Protein AF-A0A109HRP3-F1 (afdb_monomer)

Radius of gyration: 14.74 Å; Cα contacts (8 Å, |Δi|>4): 145; chains: 1; bounding box: 37×23×40 Å

Mean predicted aligned error: 4.8 Å

Secondary structure (DSSP, 8-state):
-----HHHHHGGG--PEEEE---TTS-TTS--HHHHHHHTT-S-EEEE-TT-EEE-SSEEEEEEP---SSTT----S--EEEEEETTEEEE-

Foldseek 3Di:
DPDDDPCLVCLVVDDAAEWADWDPDDDPVADGPQVVVVVVPNVHYHHDYAQDKDDDDFKIKHWHDDDDPPPPPPYRRDTKIWIGGNNDIDID

Solvent-accessible surface area (backbone atoms only — not comparable to full-atom values): 5682 Å² total; per-residue (Å²): 129,90,79,75,50,72,66,67,76,40,46,98,77,54,70,76,43,80,42,41,30,43,76,83,91,79,52,90,88,36,67,53,61,54,61,53,42,39,76,71,66,45,87,46,61,46,64,39,46,72,72,35,67,55,75,56,99,60,37,33,43,32,29,32,80,56,84,77,99,49,88,86,53,93,59,50,62,52,51,28,45,34,40,36,48,80,90,43,78,51,73,89

pLDDT: mean 90.09, std 9.83, range [47.66, 97.88]

Sequence (92 aa):
MPRYTLAERLRNRIGPLVVPHHSAGRRLQDPSLKLMLQALGFEWVIALHEFERIALADWAITALPLLGEHSDLDIQGKAGSHLCIDGRSAGC

Organism: Xanthomonas campestris pv. translucens (NCBI:txid343)

Structure (mmCIF, N/CA/C/O backbone):
data_AF-A0A109HRP3-F1
#
_entry.id   AF-A0A109HRP3-F1
#
loop_
_atom_site.group_PDB
_atom_site.id
_atom_site.type_symbol
_atom_site.label_atom_id
_atom_site.label_alt_id
_atom_site.label_comp_id
_atom_site.label_asym_id
_atom_site.label_entity_id
_atom_site.label_seq_id
_atom_site.pdbx_PDB_ins_code
_atom_site.Cartn_x
_atom_site.Cartn_y
_atom_site.Cartn_z
_atom_site.occupancy
_atom_site.B_iso_or_equiv
_atom_site.auth_seq_id
_atom_site.auth_comp_id
_atom_site.auth_asym_id
_atom_site.auth_atom_id
_atom_site.pdbx_PDB_model_num
ATOM 1 N N . MET A 1 1 ? -23.308 16.655 13.980 1.00 47.66 1 MET A N 1
ATOM 2 C CA . MET A 1 1 ? -23.375 15.848 12.739 1.00 47.66 1 MET A CA 1
ATOM 3 C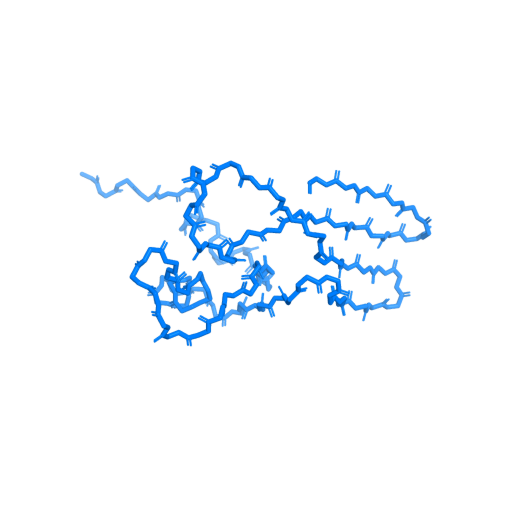 C . MET A 1 1 ? -22.031 15.168 12.544 1.00 47.66 1 MET A C 1
ATOM 5 O O . MET A 1 1 ? -21.039 15.891 12.584 1.00 47.66 1 MET A O 1
ATOM 9 N N . PRO A 1 2 ? -21.952 13.837 12.383 1.00 56.53 2 PRO A N 1
ATOM 10 C CA . PRO A 1 2 ? -20.673 13.190 12.127 1.00 56.53 2 PRO A CA 1
ATOM 11 C C . PRO A 1 2 ? -20.157 13.660 10.763 1.00 56.53 2 PRO A C 1
ATOM 13 O O . PRO A 1 2 ? -20.817 13.499 9.735 1.00 56.53 2 PRO A O 1
ATOM 16 N N . ARG A 1 3 ? -19.009 14.340 10.761 1.00 69.94 3 ARG A N 1
ATOM 17 C CA . ARG A 1 3 ? -18.338 14.781 9.537 1.00 69.94 3 ARG A CA 1
ATOM 18 C C . ARG A 1 3 ? -17.529 13.607 9.003 1.00 69.94 3 ARG A C 1
ATOM 20 O O . ARG A 1 3 ? -16.366 13.465 9.348 1.00 69.94 3 ARG A O 1
ATOM 27 N N . TYR A 1 4 ? -18.159 12.774 8.178 1.00 72.56 4 TYR A N 1
ATOM 28 C CA . TYR A 1 4 ? -17.439 11.743 7.433 1.00 72.56 4 TYR A CA 1
ATOM 29 C C . TYR A 1 4 ? -16.363 12.382 6.556 1.00 72.56 4 TYR A C 1
ATOM 31 O O . TYR A 1 4 ? -16.649 13.330 5.809 1.00 72.56 4 TYR A O 1
ATOM 39 N N . THR A 1 5 ? -15.156 11.837 6.638 1.00 80.94 5 THR A N 1
ATOM 40 C CA . THR A 1 5 ? -14.026 12.168 5.772 1.00 80.94 5 THR A CA 1
ATOM 41 C C . THR A 1 5 ? -14.300 11.725 4.331 1.00 80.94 5 THR A C 1
ATOM 43 O O . THR A 1 5 ? -15.193 10.915 4.058 1.00 80.94 5 THR A O 1
ATOM 46 N N . LEU A 1 6 ? -13.534 12.261 3.376 1.00 79.94 6 LEU A N 1
ATOM 47 C CA . LEU A 1 6 ? -13.649 11.878 1.964 1.00 79.94 6 LEU A CA 1
ATOM 48 C C . LEU A 1 6 ? -13.455 10.365 1.766 1.00 79.94 6 LEU A C 1
ATOM 50 O O . LEU A 1 6 ? -14.219 9.743 1.032 1.00 79.94 6 LEU A O 1
ATOM 54 N N . ALA A 1 7 ? -12.483 9.778 2.469 1.00 80.31 7 ALA A N 1
ATOM 55 C CA . ALA A 1 7 ? -12.188 8.351 2.409 1.00 80.31 7 ALA A CA 1
ATOM 56 C C . ALA A 1 7 ? -13.403 7.500 2.820 1.00 80.31 7 ALA A C 1
ATOM 58 O O . ALA A 1 7 ? -13.763 6.552 2.129 1.00 80.31 7 ALA A O 1
ATOM 59 N N . GLU A 1 8 ? -14.101 7.878 3.892 1.00 81.50 8 GLU A N 1
ATOM 60 C CA . GLU A 1 8 ? -15.295 7.161 4.354 1.00 81.50 8 GLU A CA 1
ATOM 61 C C . GLU A 1 8 ? -16.461 7.275 3.369 1.00 81.50 8 GLU A C 1
ATOM 63 O O . GLU A 1 8 ? -17.165 6.297 3.130 1.00 81.50 8 GLU A O 1
ATOM 68 N N . ARG A 1 9 ? -16.638 8.444 2.740 1.00 88.69 9 ARG A N 1
ATOM 69 C CA . ARG A 1 9 ? -17.682 8.660 1.723 1.00 88.69 9 ARG A CA 1
ATOM 70 C C . ARG A 1 9 ? -17.441 7.861 0.443 1.00 88.69 9 ARG A C 1
ATOM 72 O O . ARG A 1 9 ? -18.400 7.514 -0.242 1.00 88.69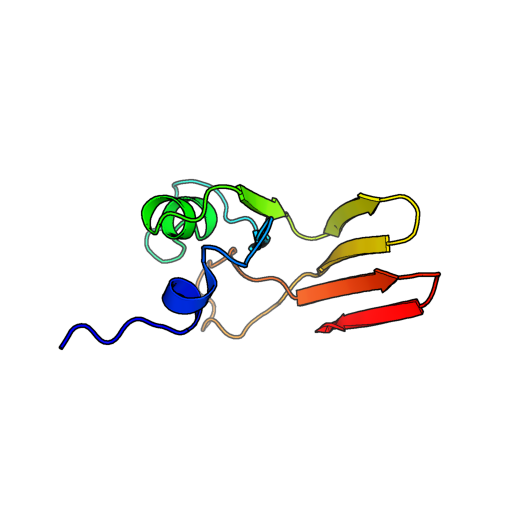 9 ARG A O 1
ATOM 79 N N . LEU A 1 10 ? -16.180 7.593 0.111 1.00 90.06 10 LEU A N 1
ATOM 80 C CA . LEU A 1 10 ? -15.790 6.864 -1.095 1.00 90.06 10 LEU A CA 1
ATOM 81 C C . LEU A 1 10 ? -15.545 5.374 -0.856 1.00 90.06 10 LEU A C 1
ATOM 83 O O . LEU A 1 10 ? -15.387 4.650 -1.830 1.00 90.06 10 LEU A O 1
ATOM 87 N N . ARG A 1 11 ? -15.550 4.897 0.394 1.00 89.81 11 ARG A N 1
ATOM 88 C CA . ARG A 1 11 ? -15.170 3.525 0.771 1.00 89.81 11 ARG A CA 1
ATOM 89 C C . ARG A 1 11 ? -15.800 2.443 -0.104 1.00 89.81 11 ARG A C 1
ATOM 91 O O . ARG A 1 11 ? -15.086 1.616 -0.646 1.00 89.81 11 ARG A O 1
ATOM 98 N N . ASN A 1 12 ? -17.113 2.509 -0.327 1.00 88.75 12 ASN A N 1
ATOM 99 C CA . ASN A 1 12 ? -17.849 1.512 -1.122 1.00 88.75 12 ASN A CA 1
ATOM 100 C C . ASN A 1 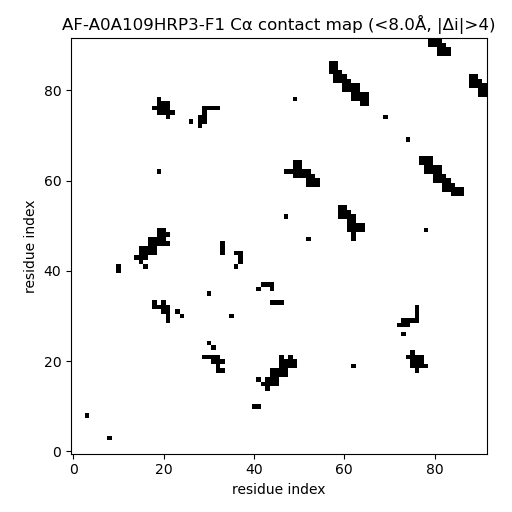12 ? -17.624 1.638 -2.645 1.00 88.75 12 ASN A C 1
ATOM 102 O O . ASN A 1 12 ? -18.255 0.935 -3.427 1.00 88.75 12 ASN A O 1
ATOM 106 N N . ARG A 1 13 ? -16.789 2.589 -3.073 1.00 91.94 13 ARG A N 1
ATOM 107 C CA . ARG A 1 13 ? -16.395 2.844 -4.466 1.00 91.94 13 ARG A CA 1
ATOM 108 C C . ARG A 1 13 ? -14.892 2.661 -4.685 1.00 91.94 13 ARG A C 1
ATOM 110 O O . ARG A 1 13 ? -14.434 2.791 -5.815 1.00 91.94 13 ARG A O 1
ATOM 117 N N . ILE A 1 14 ? -14.131 2.416 -3.621 1.00 92.25 14 ILE A N 1
ATOM 118 C CA . ILE A 1 14 ? -12.689 2.191 -3.670 1.00 92.25 14 ILE A CA 1
ATOM 119 C C . ILE A 1 14 ? -12.461 0.679 -3.700 1.00 92.25 14 ILE A C 1
ATOM 121 O O . ILE A 1 14 ? -13.029 -0.053 -2.894 1.00 92.25 14 ILE A O 1
ATOM 125 N N . GLY A 1 15 ? -11.652 0.221 -4.656 1.00 91.38 15 GLY A N 1
ATOM 126 C CA . GLY A 1 15 ? -11.200 -1.167 -4.730 1.00 91.38 15 GLY A CA 1
ATOM 127 C C . GLY A 1 15 ? -10.048 -1.440 -3.751 1.00 91.38 15 GLY A C 1
ATOM 128 O O . GLY A 1 15 ? -10.066 -0.955 -2.620 1.00 91.38 15 GLY A O 1
ATOM 129 N N . PRO A 1 16 ? -9.016 -2.193 -4.164 1.00 93.69 16 PRO A N 1
ATOM 130 C CA . PRO A 1 16 ? -7.818 -2.369 -3.352 1.00 93.69 16 PRO A CA 1
ATOM 131 C C . PRO A 1 16 ? -7.102 -1.041 -3.076 1.00 93.69 16 PRO A C 1
ATOM 133 O O . PRO A 1 16 ? -6.799 -0.282 -3.997 1.00 93.69 16 PRO A O 1
ATOM 136 N N . LEU A 1 17 ? -6.792 -0.783 -1.808 1.00 95.44 17 LEU A N 1
ATOM 137 C CA . LEU A 1 17 ? -5.903 0.291 -1.379 1.00 95.44 17 LEU A CA 1
ATOM 138 C C . LEU A 1 17 ? -4.474 -0.229 -1.288 1.00 95.44 17 LEU A C 1
ATOM 140 O O . LEU A 1 17 ? -4.218 -1.228 -0.617 1.00 95.44 17 LEU A O 1
ATOM 144 N N . VAL A 1 18 ? -3.544 0.482 -1.916 1.00 96.19 18 VAL A N 1
ATOM 145 C CA . VAL A 1 18 ? -2.108 0.245 -1.767 1.00 96.19 18 VAL A CA 1
ATOM 146 C C . VAL A 1 18 ? -1.551 1.283 -0.803 1.00 96.19 18 VAL A C 1
ATOM 148 O O . VAL A 1 18 ? -1.778 2.478 -0.979 1.00 96.19 18 VAL A O 1
ATOM 151 N N . VAL A 1 19 ? -0.850 0.826 0.229 1.00 96.25 19 VAL A N 1
ATOM 152 C CA . VAL A 1 19 ? -0.221 1.675 1.247 1.00 96.25 19 VAL A CA 1
ATOM 153 C C . VAL A 1 19 ? 1.234 1.262 1.449 1.00 96.25 19 VAL A C 1
ATOM 155 O O . VAL A 1 19 ? 1.566 0.095 1.215 1.00 96.25 19 VAL A O 1
ATOM 158 N N . PRO A 1 20 ? 2.110 2.172 1.906 1.00 95.19 20 PRO A N 1
ATOM 159 C CA . PRO A 1 20 ? 3.444 1.779 2.326 1.00 95.19 20 PRO A CA 1
ATOM 160 C C . PRO A 1 20 ? 3.359 0.758 3.459 1.00 95.19 20 PRO A C 1
ATOM 162 O O . PRO A 1 20 ? 2.520 0.844 4.366 1.00 95.19 20 PRO A O 1
ATOM 165 N N . HIS A 1 21 ? 4.231 -0.235 3.387 1.00 92.75 21 HIS A N 1
ATOM 166 C CA . HIS A 1 21 ? 4.437 -1.160 4.475 1.00 92.75 21 HIS A CA 1
ATOM 167 C C . HIS A 1 21 ? 5.073 -0.435 5.658 1.00 92.75 21 HIS A C 1
ATOM 169 O O . HIS A 1 21 ? 5.860 0.490 5.509 1.00 92.75 21 HIS A O 1
ATOM 175 N N . HIS A 1 22 ? 4.730 -0.900 6.849 1.00 85.50 22 HIS A N 1
ATOM 176 C CA . HIS A 1 22 ? 5.351 -0.479 8.096 1.00 85.50 22 HIS A CA 1
ATOM 177 C C . HIS A 1 22 ? 5.935 -1.734 8.746 1.00 85.50 22 HIS A C 1
ATOM 179 O O . HIS A 1 22 ? 5.299 -2.789 8.698 1.00 85.50 22 HIS A O 1
ATOM 185 N N . SER A 1 23 ? 7.103 -1.662 9.375 1.00 70.50 23 SER A N 1
ATOM 186 C CA . SER A 1 23 ? 7.598 -2.811 10.139 1.00 70.50 23 SER A CA 1
ATOM 187 C C . SER A 1 23 ? 6.668 -3.099 11.321 1.00 70.50 23 SER A C 1
ATOM 189 O O . SER A 1 23 ? 6.604 -2.327 12.279 1.00 70.50 23 SER A O 1
ATOM 191 N N . ALA A 1 24 ? 5.949 -4.221 11.254 1.00 63.56 24 ALA A N 1
ATOM 192 C CA . ALA A 1 24 ? 4.914 -4.577 12.216 1.00 63.56 24 ALA A CA 1
ATOM 193 C C . ALA A 1 24 ? 5.403 -4.567 13.679 1.00 63.56 24 ALA A C 1
ATOM 195 O O . ALA A 1 24 ? 6.318 -5.298 14.061 1.00 63.56 24 ALA A O 1
ATOM 196 N N . GLY A 1 25 ? 4.726 -3.768 14.513 1.00 58.28 25 GLY A N 1
ATOM 197 C CA . GLY A 1 25 ? 4.604 -4.004 15.955 1.00 58.28 25 GLY A CA 1
ATOM 198 C C . GLY A 1 25 ? 5.740 -3.540 16.872 1.00 58.28 25 GLY A C 1
ATOM 199 O O . GLY A 1 25 ? 5.772 -3.983 18.016 1.00 58.28 25 GLY A O 1
ATOM 200 N N . ARG A 1 26 ? 6.669 -2.676 16.434 1.00 59.25 26 ARG A N 1
ATOM 201 C CA . ARG A 1 26 ? 7.809 -2.263 17.289 1.00 59.25 26 ARG A CA 1
ATOM 202 C C . ARG A 1 26 ? 7.806 -0.808 17.759 1.00 59.25 26 ARG A C 1
ATOM 204 O O . ARG A 1 26 ? 8.589 -0.486 18.648 1.00 59.25 26 ARG A O 1
ATOM 211 N N . ARG A 1 27 ? 6.984 0.077 17.181 1.00 76.25 27 ARG A N 1
ATOM 212 C CA . ARG A 1 27 ? 7.115 1.531 17.386 1.00 76.25 27 ARG A CA 1
ATOM 213 C C . ARG A 1 27 ? 5.768 2.228 17.513 1.00 76.25 27 ARG A C 1
ATOM 215 O O . ARG A 1 27 ? 4.910 2.085 16.651 1.00 76.25 27 ARG A O 1
ATOM 222 N N . LEU A 1 28 ? 5.608 3.005 18.582 1.00 86.00 28 LEU A N 1
ATOM 223 C CA . LEU A 1 28 ? 4.381 3.757 18.862 1.00 86.00 28 LEU A CA 1
ATOM 224 C C . LEU A 1 28 ? 4.135 4.867 17.828 1.00 86.00 28 LEU A C 1
ATOM 226 O O . LEU A 1 28 ? 2.990 5.182 17.525 1.00 86.00 28 LEU A O 1
ATOM 230 N N . GLN A 1 29 ? 5.207 5.438 17.277 1.00 88.81 29 GLN A N 1
ATOM 231 C CA . GLN A 1 29 ? 5.144 6.538 16.316 1.00 88.81 29 GLN A CA 1
ATOM 232 C C . GLN A 1 29 ? 4.788 6.121 14.878 1.00 88.81 29 GLN A C 1
ATOM 234 O O . GLN A 1 29 ? 4.556 6.999 14.055 1.00 88.81 29 GLN A O 1
ATOM 239 N N . ASP A 1 30 ? 4.762 4.820 14.566 1.00 90.75 30 ASP A N 1
ATOM 240 C CA . ASP A 1 30 ? 4.557 4.300 13.203 1.00 90.75 30 ASP A CA 1
ATOM 241 C C . ASP A 1 30 ? 3.477 3.199 13.187 1.00 90.75 30 ASP A C 1
ATOM 243 O O . ASP A 1 30 ? 3.780 2.010 13.030 1.00 90.75 30 ASP A O 1
ATOM 247 N N . PRO A 1 31 ? 2.204 3.556 13.450 1.00 90.50 31 PRO A N 1
ATOM 248 C CA . PRO A 1 31 ? 1.117 2.590 13.469 1.00 90.50 31 PRO A CA 1
ATOM 249 C C . PRO A 1 31 ? 0.862 2.003 12.076 1.00 90.50 31 PRO A C 1
ATOM 251 O O . PRO A 1 31 ? 1.073 2.635 11.043 1.00 90.50 31 PRO A O 1
ATOM 254 N N . SER A 1 32 ? 0.326 0.784 12.041 1.00 91.50 32 SER A N 1
ATOM 255 C CA . SER A 1 32 ? 0.006 0.116 10.781 1.00 91.50 32 SER A CA 1
ATOM 256 C C . SER A 1 32 ? -1.112 0.819 10.012 1.00 91.50 32 SER A C 1
ATOM 258 O O . SER A 1 32 ? -2.285 0.667 10.360 1.00 91.50 32 SER A O 1
ATOM 260 N N . LEU A 1 33 ? -0.787 1.468 8.890 1.00 92.81 33 LEU A N 1
ATOM 261 C CA . LEU A 1 33 ? -1.804 2.005 7.974 1.00 92.81 33 LEU A CA 1
ATOM 262 C C . LEU A 1 33 ? -2.759 0.916 7.474 1.00 92.81 33 LEU A C 1
ATOM 264 O O . LEU A 1 33 ? -3.963 1.146 7.375 1.00 92.81 33 LEU A O 1
ATOM 268 N N . LYS A 1 34 ? -2.238 -0.291 7.222 1.00 94.38 34 LYS A N 1
ATOM 269 C CA . LYS A 1 34 ? -3.049 -1.441 6.817 1.00 94.38 34 LYS A CA 1
ATOM 270 C C . LYS A 1 34 ? -4.101 -1.790 7.868 1.00 94.38 34 LYS A C 1
ATOM 272 O O . LYS A 1 34 ? -5.285 -1.806 7.543 1.00 94.38 34 LYS A O 1
ATOM 277 N N . LEU A 1 35 ? -3.690 -2.025 9.117 1.00 93.38 35 LEU A N 1
ATOM 278 C CA . LEU A 1 35 ? -4.637 -2.378 10.180 1.00 93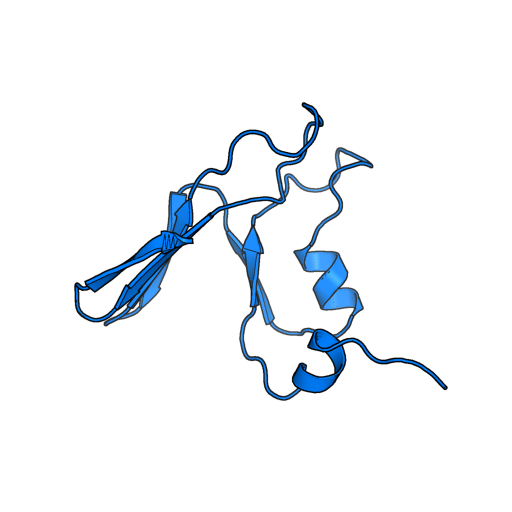.38 35 LEU A CA 1
ATOM 279 C C . LEU A 1 35 ? -5.591 -1.222 10.495 1.00 93.38 35 LEU A C 1
ATOM 281 O O . LEU A 1 35 ? -6.772 -1.464 10.723 1.00 93.38 35 LEU A O 1
ATOM 285 N N . MET A 1 36 ? -5.113 0.026 10.464 1.00 92.25 36 MET A N 1
ATOM 286 C CA . MET A 1 36 ? -5.957 1.208 10.665 1.00 92.25 36 MET A CA 1
ATOM 287 C C . MET A 1 36 ? -7.067 1.297 9.613 1.00 92.25 36 MET A C 1
ATOM 289 O O . MET A 1 36 ? -8.233 1.454 9.964 1.00 92.25 36 MET A O 1
ATOM 293 N N . LEU A 1 37 ? -6.735 1.161 8.327 1.00 93.94 37 LEU A N 1
ATOM 294 C CA . LEU A 1 37 ? -7.719 1.221 7.244 1.00 93.94 37 LEU A CA 1
ATOM 295 C C . LEU A 1 37 ? -8.683 0.029 7.280 1.00 93.94 37 LEU A C 1
ATOM 297 O O . LEU A 1 37 ? -9.880 0.205 7.054 1.00 93.94 37 LEU A O 1
ATOM 301 N N . GLN A 1 38 ? -8.202 -1.161 7.639 1.00 94.19 38 GLN A N 1
ATOM 302 C CA . GLN A 1 38 ? -9.063 -2.328 7.843 1.00 94.19 38 GLN A CA 1
ATOM 303 C C . GLN A 1 38 ? -10.033 -2.134 9.015 1.00 94.19 38 GLN A C 1
ATOM 305 O O . GLN A 1 38 ? -11.218 -2.428 8.877 1.00 94.19 38 GLN A O 1
ATOM 310 N N . ALA A 1 39 ? -9.579 -1.565 10.137 1.00 93.44 39 ALA A N 1
ATOM 311 C CA . ALA A 1 39 ? -10.444 -1.211 11.265 1.00 93.44 39 ALA A CA 1
ATOM 312 C C . ALA A 1 39 ? -11.482 -0.139 10.891 1.00 93.44 39 ALA A C 1
ATOM 314 O O . ALA A 1 39 ? -12.592 -0.128 11.420 1.00 93.44 39 ALA A O 1
ATOM 315 N N . LEU A 1 40 ? -11.148 0.730 9.933 1.00 92.19 40 LEU A N 1
ATOM 316 C CA . LEU A 1 40 ? -12.081 1.673 9.324 1.00 92.19 40 LEU A CA 1
ATOM 317 C C . LEU A 1 40 ? -12.992 1.025 8.271 1.00 92.19 40 LEU A C 1
ATOM 319 O O . LEU A 1 40 ? -13.805 1.732 7.700 1.00 92.19 40 LEU A O 1
ATOM 323 N N . GLY A 1 41 ? -12.916 -0.280 8.007 1.00 92.62 41 GLY A N 1
ATOM 324 C CA . GLY A 1 41 ? -13.822 -0.997 7.104 1.00 92.62 41 GLY A CA 1
ATOM 325 C C . GLY A 1 41 ? -13.397 -1.037 5.634 1.00 92.62 41 GLY A C 1
ATOM 326 O O . GLY A 1 41 ? -14.218 -1.380 4.788 1.00 92.62 41 GLY A O 1
ATOM 327 N N . PHE A 1 42 ? -12.152 -0.687 5.300 1.00 94.62 42 PHE A N 1
ATOM 328 C CA . PHE A 1 42 ? -11.595 -0.993 3.979 1.00 94.62 42 PHE A CA 1
ATOM 329 C C . PHE A 1 42 ? -11.167 -2.462 3.937 1.00 94.62 42 PHE A C 1
ATOM 331 O O . PHE A 1 42 ? -10.224 -2.858 4.617 1.00 94.62 42 PHE A O 1
ATOM 338 N N . GLU A 1 43 ? -11.859 -3.277 3.142 1.00 91.38 43 GLU A N 1
ATOM 339 C CA . GLU A 1 43 ? -11.635 -4.729 3.117 1.00 91.38 43 GLU A CA 1
ATOM 340 C C . GLU A 1 43 ? -10.282 -5.108 2.495 1.00 91.38 43 GLU A C 1
ATOM 342 O O . GLU A 1 43 ? -9.553 -5.952 3.021 1.00 91.38 43 GLU A O 1
ATOM 347 N N . TRP A 1 44 ? -9.915 -4.442 1.398 1.00 95.00 44 TRP A N 1
ATOM 348 C CA . TRP A 1 44 ? -8.767 -4.805 0.570 1.00 95.00 44 TRP A CA 1
ATOM 349 C C . TRP A 1 44 ? -7.643 -3.785 0.725 1.00 95.00 44 TRP A C 1
ATOM 351 O O . TRP A 1 44 ? -7.601 -2.787 0.011 1.00 95.00 44 TRP A O 1
ATOM 361 N N . VAL A 1 45 ? -6.723 -4.035 1.660 1.00 96.50 45 VAL A N 1
ATOM 362 C CA . VAL A 1 45 ? -5.557 -3.169 1.896 1.00 96.50 45 VAL A CA 1
ATOM 363 C C . VAL A 1 45 ? -4.257 -3.956 1.723 1.00 96.50 45 VAL A C 1
ATOM 365 O O . VAL A 1 45 ? -3.975 -4.915 2.454 1.00 96.50 45 VAL A O 1
ATOM 368 N N . ILE A 1 46 ? -3.456 -3.542 0.746 1.00 96.19 46 ILE A N 1
ATOM 369 C CA . ILE A 1 46 ? -2.184 -4.148 0.359 1.00 96.19 46 ILE A CA 1
ATOM 370 C C . ILE A 1 46 ? -1.060 -3.228 0.834 1.00 96.19 46 ILE A C 1
ATOM 372 O O . ILE A 1 46 ? -1.020 -2.053 0.485 1.00 96.19 46 ILE A O 1
ATOM 376 N N . ALA A 1 47 ? -0.161 -3.767 1.653 1.00 95.56 47 ALA A N 1
ATOM 377 C CA . ALA A 1 47 ? 1.007 -3.048 2.144 1.00 95.56 47 ALA A CA 1
ATOM 378 C C . ALA A 1 47 ? 2.221 -3.435 1.293 1.00 95.56 47 ALA A C 1
ATOM 380 O O . ALA A 1 47 ? 2.507 -4.628 1.211 1.00 95.56 47 ALA A O 1
ATOM 381 N N . LEU A 1 48 ? 2.898 -2.458 0.685 1.00 96.06 48 LEU A N 1
ATOM 382 C CA . LEU A 1 48 ? 4.088 -2.663 -0.151 1.00 96.06 48 LEU A CA 1
ATOM 383 C C . LEU A 1 48 ? 5.345 -2.144 0.545 1.00 96.06 48 LEU A C 1
ATOM 385 O O . LEU A 1 48 ? 5.370 -0.993 0.983 1.00 96.06 48 LEU A O 1
ATOM 389 N N . HIS A 1 49 ? 6.392 -2.959 0.619 1.00 94.25 49 HIS A N 1
ATOM 390 C CA . HIS A 1 49 ? 7.718 -2.481 1.003 1.00 94.25 49 HIS A CA 1
ATOM 391 C C . HIS A 1 49 ? 8.335 -1.606 -0.090 1.00 94.25 49 HIS A C 1
ATOM 393 O O . HIS A 1 49 ? 7.949 -1.664 -1.256 1.00 94.25 49 HIS A O 1
ATOM 399 N N . GLU A 1 50 ? 9.327 -0.804 0.288 1.00 93.12 50 GLU A N 1
ATOM 400 C CA . GLU A 1 50 ? 10.125 -0.034 -0.664 1.00 93.12 50 GLU A CA 1
ATOM 401 C C . GLU A 1 50 ? 10.684 -0.943 -1.767 1.00 93.12 50 GLU A C 1
ATOM 403 O O . GLU A 1 50 ? 11.186 -2.037 -1.504 1.00 93.12 50 GLU A O 1
ATOM 408 N N . PHE A 1 51 ? 10.574 -0.480 -3.011 1.00 94.88 51 PHE A N 1
ATOM 409 C CA . PHE A 1 51 ? 10.915 -1.195 -4.240 1.00 94.88 51 PHE A CA 1
ATOM 410 C C . PHE A 1 51 ? 10.105 -2.465 -4.539 1.00 94.88 51 PHE A C 1
ATOM 412 O O . PHE A 1 51 ? 10.305 -3.059 -5.602 1.00 94.88 51 PHE A O 1
ATOM 419 N N . GLU A 1 52 ? 9.151 -2.862 -3.693 1.00 97.19 52 GLU A N 1
ATOM 420 C CA . GLU A 1 52 ? 8.174 -3.872 -4.091 1.00 97.19 52 GLU A CA 1
ATOM 421 C C . GLU A 1 52 ? 7.260 -3.337 -5.188 1.00 97.19 52 GLU A C 1
ATOM 423 O O . GLU A 1 52 ? 7.002 -2.134 -5.312 1.00 97.19 52 GLU A O 1
ATOM 428 N N . ARG A 1 53 ? 6.765 -4.270 -6.001 1.00 95.94 53 ARG A N 1
ATOM 429 C CA . ARG A 1 53 ? 5.968 -3.981 -7.183 1.00 95.94 53 ARG A CA 1
ATOM 430 C C . ARG A 1 53 ? 4.771 -4.911 -7.265 1.00 95.94 53 ARG A C 1
ATOM 432 O O . ARG A 1 53 ? 4.925 -6.130 -7.261 1.00 95.94 53 ARG A O 1
ATOM 439 N N . ILE A 1 54 ? 3.589 -4.331 -7.440 1.00 97.12 54 ILE A N 1
ATOM 440 C CA . ILE A 1 54 ? 2.421 -5.044 -7.959 1.00 97.12 54 ILE A CA 1
ATOM 441 C C . ILE A 1 54 ? 2.458 -4.885 -9.474 1.00 97.12 54 ILE A C 1
ATOM 443 O O . ILE A 1 54 ? 2.383 -3.762 -9.969 1.00 97.12 54 ILE A O 1
ATOM 447 N N . ALA A 1 55 ? 2.577 -5.990 -10.204 1.00 95.25 55 ALA A N 1
ATOM 448 C CA . ALA A 1 55 ? 2.563 -5.995 -11.661 1.00 95.25 55 ALA A CA 1
ATOM 449 C C . ALA A 1 55 ? 1.363 -6.787 -12.187 1.00 95.25 55 ALA A C 1
ATOM 451 O O . ALA A 1 55 ? 1.107 -7.911 -11.759 1.00 95.25 55 ALA A O 1
ATOM 452 N N . LEU A 1 56 ? 0.658 -6.188 -13.137 1.00 91.56 56 LEU A N 1
ATOM 453 C CA . LEU A 1 56 ? -0.352 -6.811 -13.982 1.00 91.56 56 LEU A CA 1
ATOM 454 C C . LEU A 1 56 ? 0.057 -6.623 -15.450 1.00 91.56 56 LEU A C 1
ATOM 456 O O . LEU A 1 56 ? 1.081 -6.000 -15.723 1.00 91.56 56 LEU A O 1
ATOM 460 N N . ALA A 1 57 ? -0.699 -7.212 -16.383 1.00 90.25 57 ALA A N 1
ATOM 461 C CA . ALA A 1 57 ? -0.298 -7.314 -17.791 1.00 90.25 57 ALA A CA 1
ATOM 462 C C . ALA A 1 57 ? 0.176 -5.974 -18.388 1.00 90.25 57 ALA A C 1
ATOM 464 O O . ALA A 1 57 ? 1.287 -5.897 -18.906 1.00 90.25 57 ALA A O 1
ATOM 465 N N . ASP A 1 58 ? -0.623 -4.920 -18.213 1.00 94.81 58 ASP A N 1
ATOM 466 C CA . ASP A 1 58 ? -0.400 -3.631 -18.883 1.00 94.81 58 ASP A CA 1
ATOM 467 C C . ASP A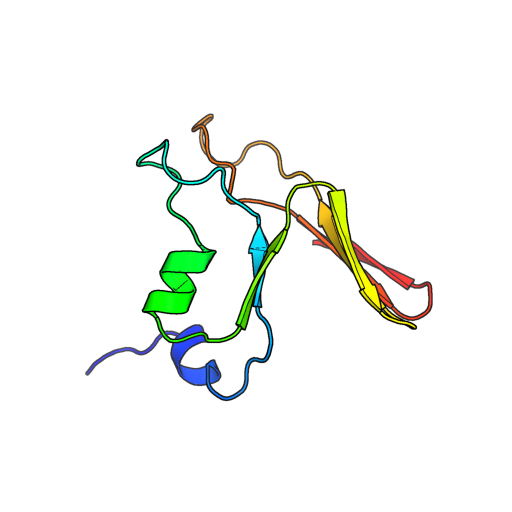 1 58 ? -0.036 -2.500 -17.913 1.00 94.81 58 ASP A C 1
ATOM 469 O O . ASP A 1 58 ? 0.236 -1.367 -18.319 1.00 94.81 58 ASP A O 1
ATOM 473 N N . TRP A 1 59 ? -0.019 -2.785 -16.609 1.00 96.19 59 TRP A N 1
ATOM 474 C CA . TRP A 1 59 ? 0.287 -1.780 -15.603 1.00 96.19 59 TRP A CA 1
ATOM 475 C C . TRP A 1 59 ? 1.006 -2.337 -14.387 1.00 96.19 59 TRP A C 1
ATOM 477 O O . TRP A 1 59 ? 0.956 -3.524 -14.072 1.00 96.19 59 TRP A O 1
ATOM 487 N N . ALA A 1 60 ? 1.655 -1.442 -13.657 1.00 97.62 60 ALA A N 1
ATOM 488 C CA . ALA A 1 60 ? 2.239 -1.770 -12.378 1.00 97.62 60 ALA A CA 1
ATOM 489 C C . ALA A 1 60 ? 2.368 -0.565 -11.456 1.00 97.62 60 ALA A C 1
ATOM 491 O O . ALA A 1 60 ? 2.551 0.565 -11.910 1.00 97.62 60 ALA A O 1
ATOM 492 N N . ILE A 1 61 ? 2.354 -0.853 -10.161 1.00 97.81 61 ILE A N 1
ATOM 493 C CA . ILE A 1 61 ? 2.645 0.093 -9.089 1.00 97.81 61 ILE A CA 1
ATOM 494 C C . ILE A 1 61 ? 3.907 -0.386 -8.383 1.00 97.81 61 ILE A C 1
ATOM 496 O O . ILE A 1 61 ? 3.968 -1.541 -7.965 1.00 97.81 61 ILE A O 1
ATOM 500 N N . THR A 1 62 ? 4.891 0.494 -8.237 1.00 97.88 62 THR A N 1
ATOM 501 C CA . THR A 1 62 ? 6.095 0.264 -7.435 1.00 97.88 62 THR A CA 1
ATOM 502 C C . THR A 1 62 ? 6.128 1.280 -6.298 1.00 97.88 62 THR A C 1
ATOM 504 O O . THR A 1 62 ? 5.943 2.475 -6.537 1.00 97.88 62 THR A O 1
ATOM 507 N N . ALA A 1 63 ? 6.389 0.833 -5.072 1.00 97.62 63 ALA A N 1
ATOM 508 C CA . ALA A 1 63 ? 6.646 1.747 -3.963 1.00 97.62 63 ALA A CA 1
ATOM 509 C C . ALA A 1 63 ? 8.072 2.308 -4.078 1.00 97.62 63 ALA A C 1
ATOM 511 O O . ALA A 1 63 ? 9.038 1.555 -4.200 1.00 97.62 63 ALA A O 1
ATOM 512 N N . LEU A 1 64 ? 8.214 3.629 -4.053 1.00 96.62 64 LEU A N 1
ATOM 513 C CA . LEU A 1 64 ? 9.506 4.309 -4.076 1.00 96.62 64 LEU A CA 1
ATOM 514 C C . LEU A 1 64 ? 9.909 4.725 -2.656 1.00 96.62 64 LEU A C 1
ATOM 516 O O . LEU A 1 64 ? 9.039 5.139 -1.885 1.00 96.62 64 LEU A O 1
ATOM 520 N N . PRO A 1 65 ? 11.204 4.672 -2.307 1.00 93.69 65 PRO A N 1
ATOM 521 C CA . PRO A 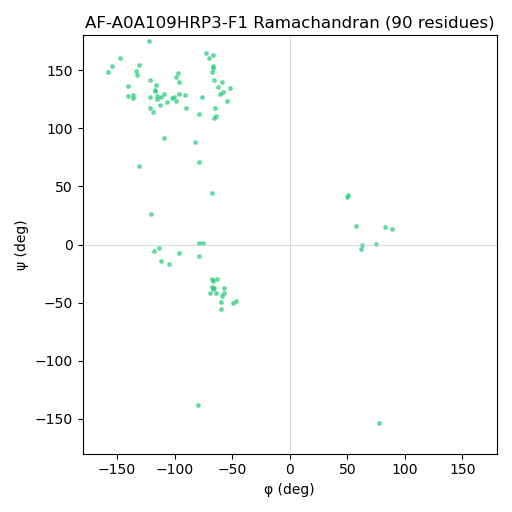1 65 ? 11.658 5.135 -1.004 1.00 93.69 65 PRO A CA 1
ATOM 522 C C . PRO A 1 65 ? 11.373 6.628 -0.838 1.00 93.69 65 PRO A C 1
ATOM 524 O O . PRO A 1 65 ? 11.631 7.425 -1.745 1.00 93.69 65 PRO A O 1
ATOM 527 N N . LEU A 1 66 ? 10.862 7.009 0.332 1.00 92.81 66 LEU A N 1
ATOM 528 C CA . LEU A 1 66 ? 10.645 8.407 0.699 1.00 92.81 66 LEU A CA 1
ATOM 529 C C . LEU A 1 66 ? 11.476 8.739 1.937 1.00 92.81 66 LEU A C 1
ATOM 531 O O . LEU A 1 66 ? 11.228 8.223 3.024 1.00 92.81 66 LEU A O 1
ATOM 535 N N . LEU A 1 67 ? 12.462 9.617 1.771 1.00 91.19 67 LEU A N 1
ATOM 536 C CA . LEU A 1 67 ? 13.371 10.032 2.838 1.00 91.19 67 LEU A CA 1
ATOM 537 C C . LEU A 1 67 ? 12.900 11.351 3.470 1.00 91.19 67 LEU A C 1
ATOM 539 O O . LEU A 1 67 ? 12.360 12.210 2.782 1.00 91.19 67 LEU A O 1
ATOM 543 N N . GLY A 1 68 ? 13.142 11.528 4.772 1.00 89.69 68 GLY A N 1
ATOM 544 C CA . GLY A 1 68 ? 12.844 12.780 5.482 1.00 89.69 68 GLY A CA 1
ATOM 545 C C . GLY A 1 68 ? 11.363 13.008 5.832 1.00 89.69 68 GLY A C 1
ATOM 546 O O . GLY A 1 68 ? 10.604 12.059 6.059 1.00 89.69 68 GLY A O 1
ATOM 547 N N . GLU A 1 69 ? 10.986 14.287 5.961 1.00 91.81 69 GLU A N 1
ATOM 548 C CA . GLU A 1 69 ? 9.638 14.826 6.271 1.00 91.81 69 GLU A CA 1
ATOM 549 C C . GLU A 1 69 ? 9.017 14.448 7.627 1.00 91.81 69 GLU A C 1
ATOM 551 O O . GLU A 1 69 ? 7.955 14.943 7.991 1.00 91.81 69 GLU A O 1
ATOM 556 N N . HIS A 1 70 ? 9.686 13.605 8.413 1.00 91.69 70 HIS A N 1
ATOM 557 C CA . HIS A 1 70 ? 9.167 13.094 9.687 1.00 91.69 70 HIS A CA 1
ATOM 558 C C . HIS A 1 70 ? 10.066 13.443 10.876 1.00 91.69 70 HIS A C 1
ATOM 560 O O . HIS A 1 70 ? 10.078 12.720 11.867 1.00 91.69 70 HIS A O 1
ATOM 566 N N . SER A 1 71 ? 10.832 14.534 10.775 1.00 94.00 71 SER A N 1
ATOM 567 C CA . SER A 1 71 ? 11.698 15.037 11.857 1.00 94.00 71 SER A CA 1
ATOM 568 C C . SER A 1 71 ? 12.603 13.953 12.458 1.00 94.00 71 SER A C 1
ATOM 570 O O . SER A 1 71 ? 12.708 13.829 13.676 1.00 94.00 71 SER A O 1
ATOM 572 N N . ASP A 1 72 ? 13.191 13.126 11.588 1.00 91.00 72 ASP A N 1
ATOM 573 C CA . ASP A 1 72 ? 14.050 11.986 11.934 1.00 91.00 72 ASP A CA 1
ATOM 574 C C . ASP A 1 72 ? 13.406 10.929 12.848 1.00 91.00 72 ASP A C 1
ATOM 576 O O . ASP A 1 72 ? 14.085 10.054 13.392 1.00 91.00 72 ASP A O 1
ATOM 580 N N . LEU A 1 73 ? 12.076 10.947 12.981 1.00 90.38 73 LEU A N 1
ATOM 581 C CA . LEU A 1 73 ? 11.348 9.853 13.596 1.00 90.38 73 LEU A CA 1
ATOM 582 C C . LEU A 1 73 ? 11.463 8.603 12.734 1.00 90.38 73 LEU A C 1
ATOM 584 O O . LEU A 1 73 ? 11.379 8.624 11.502 1.00 90.38 73 LEU A O 1
ATOM 588 N N . ASP A 1 74 ? 11.589 7.484 13.431 1.00 88.94 74 ASP A N 1
ATOM 589 C CA . ASP A 1 74 ? 11.749 6.171 12.834 1.00 88.94 74 ASP A CA 1
ATOM 590 C C . ASP A 1 74 ? 10.399 5.616 12.339 1.00 88.94 74 ASP A C 1
ATOM 592 O O . ASP A 1 74 ? 9.802 4.726 12.954 1.00 88.94 74 ASP A O 1
ATOM 596 N N . ILE A 1 75 ? 9.906 6.234 11.260 1.00 90.19 75 ILE A N 1
ATOM 597 C CA . ILE A 1 75 ? 8.617 6.006 10.594 1.00 90.19 75 ILE A CA 1
ATOM 598 C C . ILE A 1 75 ? 8.876 5.399 9.217 1.00 90.19 75 ILE A C 1
ATOM 600 O O . ILE A 1 75 ? 9.528 6.023 8.380 1.00 90.19 75 ILE A O 1
ATOM 604 N N . GLN A 1 76 ? 8.361 4.200 8.969 1.00 90.62 76 GLN A N 1
ATOM 605 C CA . GLN A 1 76 ? 8.495 3.479 7.702 1.00 90.62 76 GLN A CA 1
ATOM 606 C C . GLN A 1 76 ? 7.218 3.485 6.872 1.00 90.62 76 GLN A C 1
ATOM 608 O O . GLN A 1 76 ? 7.300 3.229 5.678 1.00 90.62 76 GLN A O 1
ATOM 613 N N . GLY A 1 77 ? 6.060 3.798 7.464 1.00 92.06 77 GLY A N 1
ATOM 614 C CA . GLY A 1 77 ? 4.772 3.903 6.774 1.00 92.06 77 GLY A CA 1
ATOM 615 C C . GLY A 1 77 ? 4.673 5.074 5.787 1.00 92.06 77 GLY A C 1
ATOM 616 O O . GLY A 1 77 ? 3.662 5.773 5.765 1.00 92.06 77 GLY A O 1
ATOM 617 N N . LYS A 1 78 ? 5.706 5.301 4.970 1.00 92.88 78 LYS A N 1
ATOM 618 C CA . LYS A 1 78 ? 5.816 6.344 3.954 1.00 92.88 78 LYS A CA 1
ATOM 619 C C . LYS A 1 78 ? 6.508 5.790 2.706 1.00 92.88 78 LYS A C 1
ATOM 621 O O . LYS A 1 78 ? 7.498 5.078 2.805 1.00 92.88 78 LYS A O 1
ATOM 626 N N . ALA A 1 79 ? 5.983 6.128 1.537 1.00 95.44 79 ALA A N 1
ATOM 627 C CA . ALA A 1 79 ? 6.594 5.800 0.256 1.00 95.44 79 ALA A CA 1
ATOM 628 C C . ALA A 1 79 ? 6.076 6.768 -0.806 1.00 95.44 79 ALA A C 1
ATOM 630 O O . ALA A 1 79 ? 4.920 7.196 -0.744 1.00 95.44 79 ALA A O 1
ATOM 631 N N . GLY A 1 80 ? 6.917 7.070 -1.791 1.00 96.25 80 GLY A N 1
ATOM 632 C CA . GLY A 1 80 ? 6.441 7.566 -3.075 1.00 96.25 80 GLY A CA 1
ATOM 633 C C . GLY A 1 80 ? 5.784 6.432 -3.861 1.00 96.25 80 GLY A C 1
ATOM 634 O O . GLY A 1 80 ? 5.949 5.250 -3.549 1.00 96.25 80 GLY A O 1
ATOM 635 N N . SER A 1 81 ? 5.040 6.771 -4.903 1.00 96.38 81 SER A N 1
ATOM 636 C CA . SER A 1 81 ? 4.415 5.796 -5.797 1.00 96.38 81 SER A CA 1
ATOM 637 C C . SER A 1 81 ? 4.893 6.014 -7.221 1.00 96.38 81 SER A C 1
ATOM 639 O O . SER A 1 81 ? 4.770 7.106 -7.767 1.00 96.38 81 SER A O 1
ATOM 641 N N . HIS A 1 82 ? 5.402 4.959 -7.850 1.00 97.75 82 HIS A N 1
ATOM 642 C CA . HIS A 1 82 ? 5.639 4.908 -9.288 1.00 97.75 82 HIS A CA 1
ATOM 643 C C . HIS A 1 82 ? 4.541 4.092 -9.951 1.00 97.75 82 HIS A C 1
ATOM 645 O O . HIS A 1 82 ? 4.298 2.944 -9.581 1.00 97.75 82 HIS A O 1
ATOM 651 N N . LEU A 1 83 ? 3.900 4.684 -10.949 1.00 97.50 83 LEU A N 1
ATOM 652 C CA . LEU A 1 83 ? 2.895 4.046 -11.777 1.00 97.50 83 LEU A CA 1
ATOM 653 C C . LEU A 1 83 ? 3.454 3.884 -13.188 1.00 97.50 83 LEU A C 1
ATOM 655 O O . LEU A 1 83 ? 3.899 4.853 -13.803 1.00 97.50 83 LEU A O 1
ATOM 659 N N . CYS A 1 84 ? 3.404 2.663 -13.707 1.00 97.62 84 CYS A N 1
ATOM 660 C CA . CYS A 1 84 ? 3.683 2.366 -15.104 1.00 97.62 84 CYS A CA 1
A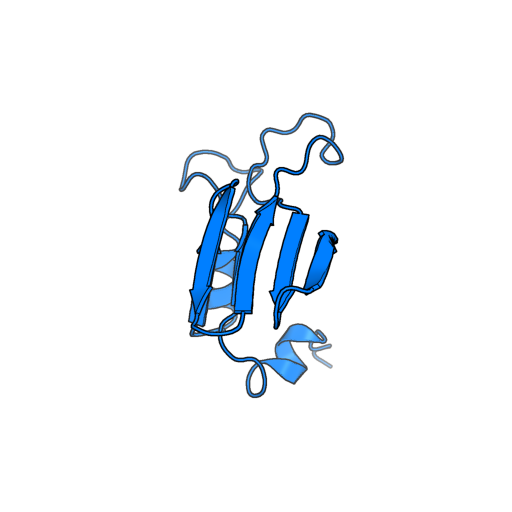TOM 661 C C . CYS A 1 84 ? 2.408 1.831 -15.755 1.00 97.62 84 CYS A C 1
ATOM 663 O O . CYS A 1 84 ? 1.842 0.878 -15.232 1.00 97.62 84 CYS A O 1
ATOM 665 N N . ILE A 1 85 ? 1.959 2.430 -16.856 1.00 97.12 85 ILE A N 1
ATOM 666 C CA . ILE A 1 85 ? 0.796 1.989 -17.643 1.00 97.12 85 ILE A CA 1
ATOM 667 C C . ILE A 1 85 ? 1.179 2.071 -19.119 1.00 97.12 85 ILE A C 1
ATOM 669 O O . ILE A 1 85 ? 1.629 3.128 -19.565 1.00 97.12 85 ILE A O 1
ATOM 673 N N . ASP A 1 86 ? 1.027 0.980 -19.869 1.00 95.75 86 ASP A N 1
ATOM 674 C CA . ASP A 1 86 ? 1.324 0.910 -21.309 1.00 95.75 86 ASP A CA 1
ATOM 675 C C . ASP A 1 86 ? 2.720 1.462 -21.665 1.00 95.75 86 ASP A C 1
ATOM 677 O O . ASP A 1 86 ? 2.913 2.220 -22.619 1.00 95.75 86 ASP A O 1
ATOM 681 N N . GLY A 1 87 ? 3.713 1.149 -20.827 1.00 94.19 87 GLY A N 1
ATOM 682 C CA . GLY A 1 87 ? 5.095 1.615 -20.978 1.00 94.19 87 GLY A CA 1
ATOM 683 C C . GLY A 1 87 ? 5.341 3.084 -20.604 1.00 94.19 87 GLY A C 1
ATOM 684 O O . GLY A 1 87 ? 6.480 3.545 -20.674 1.00 94.19 87 GLY A O 1
ATOM 685 N N . ARG A 1 88 ? 4.321 3.834 -20.172 1.00 97.25 88 ARG A N 1
ATOM 686 C CA . ARG A 1 88 ? 4.447 5.221 -19.698 1.00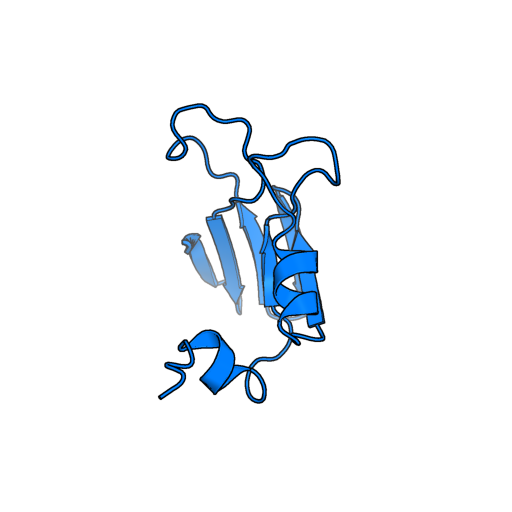 97.25 88 ARG A CA 1
ATOM 687 C C . ARG A 1 88 ? 4.551 5.258 -18.185 1.00 97.25 88 ARG A C 1
ATOM 689 O O . ARG A 1 88 ? 3.838 4.536 -17.500 1.00 97.25 88 ARG A O 1
ATOM 696 N N . SER A 1 89 ? 5.422 6.122 -17.671 1.00 97.31 89 SER A N 1
ATOM 697 C CA . SER A 1 89 ? 5.713 6.220 -16.240 1.00 97.31 89 SER A CA 1
ATOM 698 C C . SER A 1 89 ? 5.312 7.572 -15.661 1.00 97.31 89 SER A C 1
ATOM 700 O O . SER A 1 89 ? 5.595 8.608 -16.258 1.00 97.31 89 SER A O 1
ATOM 702 N N . ALA A 1 90 ? 4.711 7.549 -14.475 1.00 97.56 90 ALA A N 1
ATOM 703 C CA . ALA A 1 90 ? 4.475 8.714 -13.630 1.00 97.56 90 ALA A CA 1
ATOM 704 C C . ALA A 1 90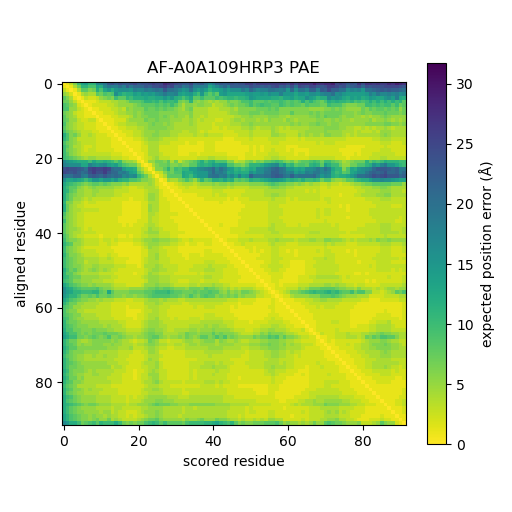 ? 4.891 8.394 -12.188 1.00 97.56 90 ALA A C 1
ATOM 706 O O . ALA A 1 90 ? 4.819 7.242 -11.761 1.00 97.56 90 ALA A O 1
ATOM 707 N N . GLY A 1 91 ? 5.341 9.405 -11.448 1.00 94.69 91 GLY A N 1
ATOM 708 C CA . GLY A 1 91 ? 5.714 9.275 -10.041 1.00 94.69 91 GLY A CA 1
ATOM 709 C C . GLY A 1 91 ? 5.110 10.397 -9.204 1.00 94.69 91 GLY A C 1
ATOM 710 O O . GLY A 1 91 ? 4.977 11.517 -9.704 1.00 94.69 91 GLY A O 1
ATOM 711 N N . CYS A 1 92 ? 4.757 10.089 -7.958 1.00 87.56 92 CYS A N 1
ATOM 712 C CA . CYS A 1 92 ? 4.403 11.059 -6.922 1.00 87.56 92 CYS A CA 1
ATOM 713 C C . CYS A 1 92 ? 5.091 10.727 -5.598 1.00 87.56 92 CYS A C 1
ATOM 715 O O . CYS A 1 92 ? 5.228 9.516 -5.298 1.00 87.56 92 CYS A O 1
#

Nearest PDB structures (foldseek):
  4jo0-assembly1_A  TM=9.459E-01  e=4.232E-07  Streptomyces venezuelae
  8a90-assembly1_B  TM=9.227E-01  e=4.510E-07  Chromobacterium vaccinii
  5kil-assembly1_A-2  TM=9.396E-01  e=1.098E-06  Streptomyces venezuelae ATCC 10712
  2wyl-assembly1_B  TM=6.910E-01  e=2.318E-01  Escherichia coli
  6r92-assembly1_L  TM=4.141E-01  e=3.136E+00  Homo sapiens